Protein AF-A0A6P0NHA3-F1 (afdb_monomer)

Foldseek 3Di:
DDFFFAKEWEDQDPDPPPPPDDTDIDTDTLVRLLVVLCVVPDDPDPCVVVSVVVSVVLSVCSVDPDPQFWHWYWYHYDPDIDIDIDGRHNPDPVPPVVVCVVCVVVVPPDDPPPDDDDDDDDD

Solvent-accessible surface area (backbone atoms only — not comparable to full-atom values): 7914 Å² total; per-residue (Å²): 132,88,84,48,39,36,38,38,34,55,42,91,67,92,64,85,80,81,75,79,79,86,66,67,68,46,80,39,44,56,93,54,35,67,69,46,49,59,65,74,66,68,65,71,92,86,50,59,71,64,48,53,54,52,51,52,51,52,52,52,49,43,73,66,60,51,84,70,33,34,50,43,39,38,40,37,40,87,97,42,80,46,82,45,82,47,66,82,44,86,74,57,59,75,61,60,56,49,47,51,63,71,47,42,73,78,72,52,93,79,75,78,81,86,80,82,81,86,80,82,89,83,135

Nearest PDB structures (foldseek):
  8zlz-assembly1_B  TM=5.721E-01  e=4.219E-03  Nostoc sp. PCC 7120 = FACHB-418
  2v78-assembly1_A  TM=3.661E-01  e=6.086E-02  Saccharolobus solfataricus
  8iy5-assembly1_R  TM=2.718E-01  e=2.937E+00  Homo sapiens

pLDDT: mean 73.21, std 15.64, range [41.53, 94.0]

Radius of gyration: 22.7 Å; Cα contacts (8 Å, |Δi|>4): 122; chains: 1; bounding box: 80×36×42 Å

Secondary structure (DSSP, 8-state):
-PPPEEEEEEE--S-TTSS-----EEEEEHHHHHHHHHHHT---TT-HHHHHHHHHHHHHHHHHS-TTT-EEEEEEETTEEEEEEE-S-----HHHHHHHHHSGGGG-TT-------------

Mean predicted aligned error: 13.78 Å

Structure (mmCIF, N/CA/C/O backbone):
data_AF-A0A6P0NHA3-F1
#
_entry.id   AF-A0A6P0NHA3-F1
#
loop_
_atom_site.group_PDB
_atom_site.id
_atom_site.type_symbol
_atom_site.label_atom_id
_atom_site.label_alt_id
_atom_site.label_comp_id
_atom_site.label_asym_id
_atom_site.label_entity_id
_atom_site.label_seq_id
_atom_site.pdbx_PDB_ins_code
_atom_site.Cartn_x
_atom_site.Cartn_y
_atom_site.Cartn_z
_atom_site.occupancy
_atom_site.B_iso_or_equiv
_atom_site.auth_seq_id
_atom_site.auth_comp_id
_atom_site.auth_asym_id
_atom_site.auth_atom_id
_atom_site.pdbx_PDB_model_num
ATOM 1 N N . CYS A 1 1 ? -15.585 -2.924 7.006 1.00 47.69 1 CYS A N 1
ATOM 2 C CA . CYS A 1 1 ? -14.530 -3.522 6.158 1.00 47.69 1 CYS A CA 1
ATOM 3 C C . CYS A 1 1 ? -13.338 -2.582 6.076 1.00 47.69 1 CYS A C 1
ATOM 5 O O . CYS A 1 1 ? -13.424 -1.564 5.398 1.00 47.69 1 CYS A O 1
ATOM 7 N N . GLN A 1 2 ? -12.254 -2.894 6.781 1.00 59.12 2 GLN A N 1
ATOM 8 C CA . GLN A 1 2 ? -11.011 -2.129 6.703 1.00 59.12 2 GLN A CA 1
ATOM 9 C C . GLN A 1 2 ? -10.376 -2.382 5.329 1.00 59.12 2 GLN A C 1
ATOM 11 O O . GLN A 1 2 ? -10.173 -3.531 4.933 1.00 59.12 2 GLN A O 1
ATOM 16 N N . LYS A 1 3 ? -10.174 -1.324 4.541 1.00 78.38 3 LYS A N 1
ATOM 17 C CA . LYS A 1 3 ? -9.663 -1.446 3.170 1.00 78.38 3 LYS A CA 1
ATOM 18 C C . LYS A 1 3 ? -8.140 -1.584 3.222 1.00 78.38 3 LYS A C 1
ATOM 20 O O . LYS A 1 3 ? -7.470 -0.683 3.711 1.00 78.38 3 LYS A O 1
ATOM 25 N N . ARG A 1 4 ? -7.613 -2.700 2.710 1.00 90.00 4 ARG A N 1
ATOM 26 C CA . ARG A 1 4 ? -6.169 -2.955 2.558 1.00 90.00 4 ARG A CA 1
ATOM 27 C C . ARG A 1 4 ? -5.606 -2.200 1.357 1.00 90.00 4 ARG A C 1
ATOM 29 O O . ARG A 1 4 ? -6.299 -2.051 0.344 1.00 90.00 4 ARG A O 1
ATOM 36 N N . GLY A 1 5 ? -4.365 -1.744 1.450 1.00 92.75 5 GLY A N 1
ATOM 37 C CA . GLY A 1 5 ? -3.699 -1.020 0.373 1.00 92.75 5 GLY A CA 1
ATOM 38 C C . GLY A 1 5 ? -2.332 -0.488 0.775 1.00 92.75 5 GLY A C 1
ATOM 39 O O . GLY A 1 5 ? -1.814 -0.815 1.837 1.00 92.75 5 GLY A O 1
ATOM 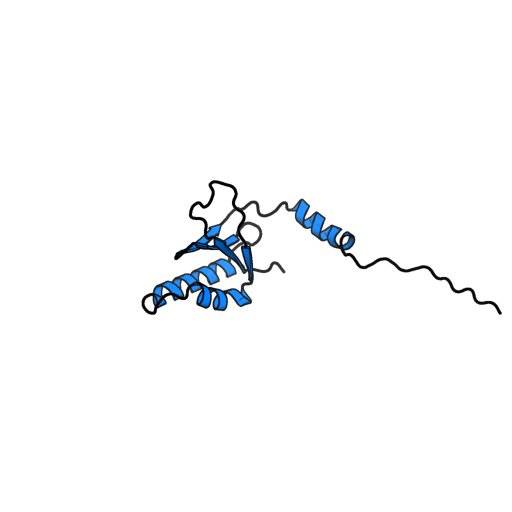40 N N . ALA A 1 6 ? -1.770 0.347 -0.087 1.00 92.31 6 ALA A N 1
ATOM 41 C CA . ALA A 1 6 ? -0.514 1.038 0.158 1.00 92.31 6 ALA A CA 1
ATOM 42 C C . ALA A 1 6 ? -0.728 2.551 0.107 1.00 92.31 6 ALA A C 1
ATOM 44 O O . ALA A 1 6 ? -1.579 3.046 -0.637 1.00 92.31 6 ALA A O 1
ATOM 45 N N . ILE A 1 7 ? 0.050 3.291 0.886 1.00 91.31 7 ILE A N 1
ATOM 46 C CA . ILE A 1 7 ? 0.154 4.741 0.761 1.00 91.31 7 ILE A CA 1
ATOM 47 C C . ILE A 1 7 ? 1.256 5.017 -0.252 1.00 91.31 7 ILE A C 1
ATOM 49 O O . ILE A 1 7 ? 2.385 4.584 -0.056 1.00 91.31 7 ILE A O 1
ATOM 53 N N . ALA A 1 8 ? 0.932 5.724 -1.326 1.00 89.56 8 ALA A N 1
ATOM 54 C CA . ALA A 1 8 ? 1.910 6.198 -2.290 1.00 89.56 8 ALA A CA 1
ATOM 55 C C . ALA A 1 8 ? 2.152 7.693 -2.093 1.00 89.56 8 ALA A C 1
ATOM 57 O O . ALA A 1 8 ? 1.212 8.466 -1.885 1.00 89.56 8 ALA A O 1
ATOM 58 N N . CYS A 1 9 ? 3.412 8.096 -2.139 1.00 86.56 9 CYS A N 1
ATOM 59 C CA . CYS A 1 9 ? 3.822 9.484 -2.072 1.00 86.56 9 CYS A CA 1
ATOM 60 C C . CYS A 1 9 ? 5.019 9.754 -2.979 1.00 86.56 9 CYS A C 1
ATOM 62 O O . CYS A 1 9 ? 5.822 8.873 -3.275 1.00 86.56 9 CYS A O 1
ATOM 64 N N . SER A 1 10 ? 5.130 11.009 -3.399 1.00 82.00 10 SER A N 1
ATOM 65 C CA . SER A 1 10 ? 6.241 11.500 -4.206 1.00 82.00 10 SER A CA 1
ATOM 66 C C . SER A 1 10 ? 6.807 12.760 -3.566 1.00 82.00 10 SER A C 1
ATOM 68 O O . SER A 1 10 ? 6.054 13.600 -3.058 1.00 82.00 10 SER A O 1
ATOM 70 N N . THR A 1 11 ? 8.132 12.879 -3.566 1.00 76.56 11 THR A N 1
ATOM 71 C CA . THR A 1 11 ? 8.840 14.068 -3.098 1.00 76.56 11 THR A CA 1
ATOM 72 C C . THR A 1 11 ? 9.969 14.450 -4.045 1.00 76.56 11 THR A C 1
ATOM 74 O O . THR A 1 11 ? 10.748 13.612 -4.493 1.00 76.56 11 THR A O 1
ATOM 77 N N . ASN A 1 12 ? 10.089 15.754 -4.284 1.00 71.38 12 ASN A N 1
ATOM 78 C CA . ASN A 1 12 ? 11.214 16.351 -5.002 1.00 71.38 12 ASN A CA 1
ATOM 79 C C . ASN A 1 12 ? 12.272 16.912 -4.037 1.00 71.38 12 ASN A C 1
ATOM 81 O O . ASN A 1 12 ? 13.205 17.580 -4.473 1.00 71.38 12 ASN A O 1
ATOM 85 N N . SER A 1 13 ? 12.108 16.706 -2.725 1.00 67.25 13 SER A N 1
ATOM 86 C CA . SER A 1 13 ? 13.084 17.130 -1.722 1.00 67.25 13 SER A CA 1
ATOM 87 C C . SER A 1 13 ? 14.166 16.069 -1.565 1.00 67.25 13 SER A C 1
ATOM 89 O O . SER A 1 13 ? 13.877 14.879 -1.435 1.00 67.25 13 SER A O 1
ATOM 91 N N . THR A 1 14 ? 15.426 16.499 -1.566 1.00 61.06 14 THR A N 1
ATOM 92 C CA . THR A 1 14 ? 16.588 15.643 -1.283 1.00 61.06 14 THR A CA 1
ATOM 93 C C . THR A 1 14 ? 16.775 15.390 0.214 1.00 61.06 14 THR A C 1
ATOM 95 O O . THR A 1 14 ? 17.566 14.527 0.592 1.00 61.06 14 THR A O 1
ATOM 98 N N . THR A 1 15 ? 16.052 16.113 1.077 1.00 59.34 15 THR A N 1
ATOM 99 C CA . THR A 1 15 ? 16.200 16.066 2.536 1.00 59.34 15 THR A CA 1
ATOM 100 C C . THR A 1 15 ? 14.939 15.540 3.211 1.00 59.34 15 THR A C 1
ATOM 102 O O . THR A 1 15 ? 14.196 16.281 3.853 1.00 59.34 15 THR A O 1
ATOM 105 N N . LEU A 1 16 ? 14.717 14.228 3.118 1.00 60.81 16 LEU A N 1
ATOM 106 C CA . LEU A 1 16 ? 13.706 13.549 3.929 1.00 60.81 16 LEU A CA 1
ATOM 107 C C . LEU A 1 16 ? 14.043 13.713 5.423 1.00 60.81 16 LEU A C 1
ATOM 109 O O . LEU A 1 16 ? 15.074 13.236 5.891 1.00 60.81 16 LEU A O 1
ATOM 113 N N . GLY A 1 17 ? 13.162 14.376 6.177 1.00 56.84 17 GLY A N 1
ATOM 114 C CA . GLY A 1 17 ? 13.177 14.353 7.646 1.00 56.84 17 GLY A CA 1
ATOM 115 C C . GLY A 1 17 ? 13.895 15.499 8.368 1.00 56.84 17 GLY A C 1
ATOM 116 O O . GLY A 1 17 ? 13.950 15.467 9.593 1.00 56.84 17 GLY A O 1
ATOM 117 N N . VAL A 1 18 ? 14.397 16.527 7.671 1.00 57.66 18 VAL A N 1
ATOM 118 C CA . VAL A 1 18 ? 15.105 17.652 8.331 1.00 57.66 18 VAL A CA 1
ATOM 119 C C . VAL A 1 18 ? 14.155 18.771 8.792 1.00 57.66 18 VAL A C 1
ATOM 121 O O . VAL A 1 18 ? 14.449 19.452 9.769 1.00 57.66 18 VAL A O 1
ATOM 124 N N . GLY A 1 19 ? 12.999 18.951 8.136 1.00 59.50 19 GLY A N 1
ATOM 125 C CA . GLY A 1 19 ? 12.130 20.123 8.351 1.00 59.50 19 GLY A CA 1
ATOM 126 C C . GLY A 1 19 ? 10.641 19.859 8.588 1.00 59.50 19 GLY A C 1
ATOM 127 O O . GLY A 1 19 ? 9.865 20.807 8.557 1.00 59.50 19 GLY A O 1
ATOM 128 N N . GLY A 1 20 ? 10.208 18.608 8.789 1.00 62.41 20 GLY A N 1
ATOM 129 C CA . GLY A 1 20 ? 8.771 18.302 8.902 1.00 62.41 20 GLY A CA 1
ATOM 130 C C . GLY A 1 20 ? 8.001 18.562 7.600 1.00 62.41 20 GLY A C 1
ATOM 131 O O . GLY A 1 20 ? 6.878 19.062 7.616 1.00 62.41 20 GLY A O 1
ATOM 132 N N . GLU A 1 21 ? 8.628 18.269 6.461 1.00 66.50 21 GLU A N 1
ATOM 133 C CA . GLU A 1 21 ? 8.031 18.483 5.146 1.00 66.50 21 GLU A CA 1
ATOM 134 C C . GLU A 1 21 ? 6.738 17.675 4.980 1.00 66.50 21 GLU A C 1
ATOM 136 O O . GLU A 1 21 ? 6.662 16.494 5.322 1.00 66.50 21 GLU A O 1
ATOM 141 N N . SER A 1 22 ? 5.718 18.320 4.415 1.00 68.31 22 SER A N 1
ATOM 142 C CA . SER A 1 22 ? 4.469 17.669 4.028 1.00 68.31 22 SER A CA 1
ATOM 143 C C . SER A 1 22 ? 4.515 17.315 2.548 1.00 68.31 22 SER A C 1
ATOM 145 O O . SER A 1 22 ? 4.773 18.173 1.705 1.00 68.31 22 SER A O 1
ATOM 147 N N . PHE A 1 23 ? 4.217 16.063 2.221 1.00 75.56 23 PHE A N 1
ATOM 148 C CA . PHE A 1 23 ? 4.116 15.589 0.844 1.00 75.56 23 PHE A CA 1
ATOM 149 C C . PHE A 1 23 ? 2.707 15.083 0.551 1.00 75.56 23 PHE A C 1
ATOM 151 O O . PHE A 1 23 ? 1.974 14.643 1.439 1.00 75.56 23 PHE A O 1
ATOM 158 N N . LYS A 1 24 ? 2.316 15.139 -0.725 1.00 80.00 24 LYS A N 1
ATOM 159 C CA . LYS A 1 24 ? 1.041 14.568 -1.157 1.00 80.00 24 LYS A CA 1
ATOM 160 C C . LYS A 1 24 ? 1.129 13.050 -1.061 1.00 80.00 24 LYS A C 1
ATOM 162 O O . LYS A 1 24 ? 1.913 12.423 -1.770 1.00 80.00 24 LYS A O 1
ATOM 167 N N . ALA A 1 25 ? 0.290 12.483 -0.207 1.00 85.88 25 ALA A N 1
ATOM 168 C CA . ALA A 1 25 ? 0.097 11.051 -0.080 1.00 85.88 25 ALA A CA 1
ATOM 169 C C . ALA A 1 25 ? -1.280 10.663 -0.630 1.00 85.88 25 ALA A C 1
ATOM 171 O O . ALA A 1 25 ? -2.254 11.402 -0.482 1.00 85.88 25 ALA A O 1
ATOM 172 N N . HIS A 1 26 ? -1.368 9.506 -1.272 1.00 89.25 26 HIS A N 1
ATOM 173 C CA . HIS A 1 26 ? -2.617 8.949 -1.774 1.00 89.25 26 HIS A CA 1
ATOM 174 C C . HIS A 1 26 ? -2.684 7.459 -1.466 1.00 89.25 26 HIS A C 1
ATOM 176 O O . HIS A 1 26 ? -1.723 6.715 -1.642 1.00 89.25 26 HIS A O 1
ATOM 182 N N . PHE A 1 27 ? -3.847 7.018 -0.993 1.00 91.44 27 PHE A N 1
ATOM 183 C CA . PHE A 1 27 ? -4.084 5.617 -0.685 1.00 91.44 27 PHE A CA 1
ATOM 184 C C . PHE A 1 27 ? -4.486 4.847 -1.947 1.00 91.44 27 PHE A C 1
ATOM 186 O O . PHE A 1 27 ? -5.492 5.155 -2.592 1.00 91.44 27 PHE A O 1
ATOM 193 N N . VAL A 1 28 ? -3.721 3.810 -2.271 1.00 91.44 28 VAL A N 1
ATOM 194 C CA . VAL A 1 28 ? -3.991 2.877 -3.363 1.00 91.44 28 VAL A CA 1
ATOM 195 C C . VAL A 1 28 ? -4.525 1.583 -2.764 1.00 91.44 28 VAL A C 1
ATOM 197 O O . VAL A 1 28 ? -3.787 0.776 -2.200 1.00 91.44 28 VAL A O 1
ATOM 200 N N . GLY A 1 29 ? -5.835 1.377 -2.889 1.00 92.94 29 GLY A N 1
ATOM 201 C CA . GLY A 1 29 ? -6.477 0.151 -2.424 1.00 92.94 29 GLY A CA 1
ATOM 202 C C . GLY A 1 29 ? -5.966 -1.087 -3.164 1.00 92.94 29 GLY A C 1
ATOM 203 O O . GLY A 1 29 ? -5.626 -1.027 -4.348 1.00 92.94 29 GLY A O 1
ATOM 204 N N . ARG A 1 30 ? -5.977 -2.234 -2.481 1.00 93.19 30 ARG A N 1
ATOM 205 C CA . ARG A 1 30 ? -5.439 -3.511 -2.973 1.00 93.19 30 ARG A CA 1
ATOM 206 C C . ARG A 1 30 ? -5.942 -3.925 -4.363 1.00 93.19 30 ARG A C 1
ATOM 208 O O . ARG A 1 30 ? -5.172 -4.495 -5.136 1.00 93.19 30 ARG A O 1
ATOM 215 N N . SER A 1 31 ? -7.192 -3.609 -4.713 1.00 92.19 31 SER A N 1
ATOM 216 C CA . SER A 1 31 ? -7.778 -3.910 -6.032 1.00 92.19 31 SER A CA 1
ATOM 217 C C . SER A 1 31 ? -7.130 -3.146 -7.191 1.00 92.19 31 SER A C 1
ATOM 219 O O . SER A 1 31 ? -7.161 -3.612 -8.324 1.00 92.19 31 SER A O 1
ATOM 221 N N . ARG A 1 32 ? -6.529 -1.982 -6.919 1.00 91.62 32 ARG A N 1
ATOM 222 C CA . ARG A 1 32 ? -5.870 -1.121 -7.913 1.00 91.62 32 ARG A CA 1
ATOM 223 C C . ARG A 1 32 ? -4.345 -1.145 -7.802 1.00 91.62 32 ARG A C 1
ATOM 225 O O . ARG A 1 32 ? -3.677 -0.476 -8.582 1.00 91.62 32 ARG A O 1
ATOM 232 N N . LEU A 1 33 ? -3.795 -1.896 -6.850 1.00 91.12 33 LEU A N 1
ATOM 233 C CA . LEU A 1 33 ? -2.376 -1.821 -6.521 1.00 91.12 33 LEU A CA 1
ATOM 234 C C . LEU A 1 33 ? -1.477 -2.463 -7.583 1.00 91.12 33 LEU A C 1
ATOM 236 O O . LEU A 1 33 ? -0.480 -1.867 -7.958 1.00 91.12 33 LEU A O 1
ATOM 240 N N . ALA A 1 34 ? -1.842 -3.627 -8.120 1.00 89.19 34 ALA A N 1
ATOM 241 C CA . ALA A 1 34 ? -1.059 -4.277 -9.175 1.00 89.19 34 ALA A CA 1
ATOM 242 C C . ALA A 1 34 ? -0.889 -3.401 -10.441 1.00 89.19 34 ALA A C 1
ATOM 244 O O . ALA A 1 34 ? 0.251 -3.180 -10.849 1.00 89.19 34 ALA A O 1
ATOM 245 N N . PRO A 1 35 ? -1.960 -2.836 -11.045 1.00 87.94 35 PRO A N 1
ATOM 246 C CA . PRO A 1 35 ? -1.787 -1.951 -12.197 1.00 87.94 35 PRO A CA 1
ATOM 247 C C . PRO A 1 35 ? -1.064 -0.647 -11.838 1.00 87.94 35 PRO A C 1
ATOM 249 O O . PRO A 1 35 ? -0.346 -0.113 -12.676 1.00 87.94 35 PRO A O 1
ATOM 252 N N . PHE A 1 36 ? -1.206 -0.155 -10.602 1.00 88.81 36 PHE A N 1
ATOM 253 C CA . PHE A 1 36 ? -0.428 0.985 -10.120 1.00 88.81 36 PHE A CA 1
ATOM 254 C C . PHE A 1 36 ? 1.072 0.667 -10.079 1.00 88.81 36 PHE A C 1
ATOM 256 O O . PHE A 1 36 ? 1.850 1.418 -10.649 1.00 88.81 36 PHE A O 1
ATOM 263 N N . LEU A 1 37 ? 1.477 -0.456 -9.476 1.00 87.31 37 LEU A N 1
ATOM 264 C CA . LEU A 1 37 ? 2.884 -0.865 -9.373 1.00 87.31 37 LEU A CA 1
ATOM 265 C C . LEU A 1 37 ? 3.531 -1.067 -10.746 1.00 87.31 37 LEU A C 1
ATOM 267 O O . LEU A 1 37 ? 4.664 -0.644 -10.944 1.00 87.31 37 LEU A O 1
ATOM 271 N N . ASN A 1 38 ? 2.801 -1.640 -11.706 1.00 83.00 38 ASN A N 1
ATOM 272 C CA . ASN A 1 38 ? 3.294 -1.803 -13.075 1.00 83.00 38 ASN A CA 1
ATOM 273 C C . ASN A 1 38 ? 3.598 -0.460 -13.756 1.00 83.00 38 ASN A C 1
ATOM 275 O O . ASN A 1 38 ? 4.567 -0.361 -14.500 1.00 83.00 38 ASN A O 1
ATOM 279 N N . ALA A 1 39 ? 2.772 0.563 -13.519 1.00 82.31 39 ALA A N 1
ATOM 280 C CA . ALA A 1 39 ? 3.010 1.904 -14.050 1.00 82.31 39 ALA A CA 1
ATOM 281 C C . ALA A 1 39 ? 4.101 2.646 -13.264 1.00 82.31 39 ALA A C 1
ATOM 283 O O . ALA A 1 39 ? 4.903 3.368 -13.845 1.00 82.31 39 ALA A O 1
ATOM 284 N N . TRP A 1 40 ? 4.122 2.463 -11.944 1.00 75.94 40 TRP A N 1
ATOM 285 C CA . TRP A 1 40 ? 5.010 3.167 -11.026 1.00 75.94 40 TRP A CA 1
ATOM 286 C C . TRP A 1 40 ? 6.459 2.677 -11.106 1.00 75.94 40 TRP A C 1
ATOM 288 O O . TRP A 1 40 ? 7.386 3.467 -10.989 1.00 75.94 40 TRP A O 1
ATOM 298 N N . LEU A 1 41 ? 6.665 1.385 -11.360 1.00 71.50 41 LEU A N 1
ATOM 299 C CA . LEU A 1 41 ? 7.986 0.784 -11.526 1.00 71.50 41 LEU A CA 1
ATOM 300 C C . LEU A 1 41 ? 8.382 0.649 -13.010 1.00 71.50 41 LEU A C 1
ATOM 302 O O . LEU A 1 41 ? 9.168 -0.220 -13.360 1.00 71.50 41 LEU A O 1
ATOM 306 N N . ALA A 1 42 ? 7.826 1.440 -13.929 1.00 66.25 42 ALA A N 1
ATOM 307 C CA . ALA A 1 42 ? 8.168 1.318 -15.346 1.00 66.25 42 ALA A CA 1
ATOM 308 C C . ALA A 1 42 ? 9.608 1.819 -15.622 1.00 66.25 42 ALA A C 1
ATOM 310 O O . ALA A 1 42 ? 9.827 2.992 -15.913 1.00 66.25 42 ALA A O 1
ATOM 311 N N . ALA A 1 43 ? 10.595 0.923 -15.523 1.00 55.38 43 ALA A N 1
ATOM 312 C CA . ALA A 1 43 ? 12.004 1.134 -15.872 1.00 55.38 43 ALA A CA 1
ATOM 313 C C . ALA A 1 43 ? 12.365 0.389 -17.182 1.00 55.38 43 ALA A C 1
ATOM 315 O O . ALA A 1 43 ? 11.688 -0.585 -17.522 1.00 55.38 43 ALA A O 1
ATOM 316 N N . PRO A 1 44 ? 13.404 0.818 -17.935 1.00 50.81 44 PRO A N 1
ATOM 317 C CA . PRO A 1 44 ? 13.738 0.255 -19.249 1.00 50.81 44 PRO A CA 1
ATOM 318 C C . PRO A 1 44 ? 14.014 -1.259 -19.203 1.00 50.81 44 PRO A C 1
ATOM 320 O O . PRO A 1 44 ? 14.413 -1.797 -18.170 1.00 50.81 44 PRO A O 1
ATOM 323 N N . ASP A 1 45 ? 13.815 -1.921 -20.350 1.00 51.62 45 ASP A N 1
ATOM 324 C CA . ASP A 1 45 ? 13.605 -3.368 -20.581 1.00 51.62 45 ASP A CA 1
ATOM 325 C C . ASP A 1 45 ? 14.576 -4.375 -19.914 1.00 51.62 45 ASP A C 1
ATOM 327 O O . ASP A 1 45 ? 14.354 -5.584 -19.961 1.00 51.62 45 ASP A O 1
ATOM 331 N N . THR A 1 46 ? 15.649 -3.933 -19.260 1.00 45.72 46 THR A N 1
ATOM 332 C CA . THR A 1 46 ? 16.660 -4.794 -18.626 1.00 45.72 46 THR A CA 1
ATOM 333 C C . THR A 1 46 ? 16.364 -5.162 -17.166 1.00 45.72 46 THR A C 1
ATOM 335 O O . THR A 1 46 ? 17.039 -6.033 -16.619 1.00 45.72 46 THR A O 1
ATOM 338 N N . ALA A 1 47 ? 15.349 -4.571 -16.522 1.00 55.31 47 ALA A N 1
ATOM 339 C CA . ALA A 1 47 ? 15.079 -4.766 -15.088 1.00 55.31 47 ALA A CA 1
ATOM 340 C C . ALA A 1 47 ? 13.876 -5.684 -14.754 1.00 55.31 47 ALA A C 1
ATOM 342 O O . ALA A 1 47 ? 13.549 -5.874 -13.579 1.00 55.31 47 ALA A O 1
ATOM 343 N N . ILE A 1 48 ? 13.236 -6.290 -15.759 1.00 55.38 48 ILE A N 1
ATOM 344 C CA . ILE A 1 48 ? 11.925 -6.970 -15.674 1.00 55.38 48 ILE A CA 1
ATOM 345 C C . ILE A 1 48 ? 11.838 -8.030 -14.552 1.00 55.38 48 ILE A C 1
ATOM 347 O O . ILE A 1 48 ? 10.853 -8.081 -13.815 1.00 55.38 48 ILE A O 1
ATOM 351 N N . LEU A 1 49 ? 12.876 -8.851 -14.349 1.00 56.38 49 LEU A N 1
ATOM 352 C CA . LEU A 1 49 ? 12.874 -9.911 -13.324 1.00 56.38 49 LEU A CA 1
ATOM 353 C C . LEU A 1 49 ? 12.859 -9.365 -11.886 1.00 56.38 49 LEU A C 1
ATOM 355 O O . LEU A 1 49 ? 12.099 -9.852 -11.048 1.00 56.38 49 LEU A O 1
ATOM 359 N N . HIS A 1 50 ? 13.646 -8.322 -11.607 1.00 61.00 50 HIS A N 1
ATOM 360 C CA . HIS A 1 50 ? 13.639 -7.659 -10.298 1.00 61.00 50 HIS A CA 1
ATOM 361 C C . HIS A 1 50 ? 12.292 -6.973 -10.023 1.00 61.00 50 HIS A C 1
ATOM 363 O O . HIS A 1 50 ? 11.819 -6.971 -8.888 1.00 61.00 50 HIS A O 1
ATOM 369 N N . HIS A 1 51 ? 11.634 -6.462 -11.066 1.00 63.31 51 HIS A N 1
ATOM 370 C CA . HIS A 1 51 ? 10.342 -5.785 -10.968 1.00 63.31 51 HIS A CA 1
ATOM 371 C C . HIS A 1 51 ? 9.195 -6.734 -10.619 1.00 63.31 51 HIS A C 1
ATOM 373 O O . HIS A 1 51 ? 8.374 -6.419 -9.754 1.00 63.31 51 HIS A O 1
ATOM 379 N N . HIS A 1 52 ? 9.152 -7.918 -11.236 1.00 65.38 52 HIS A N 1
ATOM 380 C CA . HIS A 1 52 ? 8.144 -8.928 -10.910 1.00 65.38 52 HIS A CA 1
ATOM 381 C C . HIS A 1 52 ? 8.285 -9.447 -9.478 1.00 65.38 52 HIS A C 1
ATOM 383 O O . HIS A 1 52 ? 7.275 -9.591 -8.787 1.00 65.38 52 HIS A O 1
ATOM 389 N N . PHE A 1 53 ? 9.518 -9.671 -9.011 1.00 71.62 53 PHE A N 1
ATOM 390 C CA . PHE A 1 53 ? 9.769 -10.098 -7.634 1.00 71.62 53 PHE A CA 1
ATOM 391 C C . PHE A 1 53 ? 9.329 -9.030 -6.623 1.00 71.62 53 PHE A C 1
ATOM 393 O O . PHE A 1 53 ? 8.594 -9.334 -5.684 1.00 71.62 53 PHE A O 1
ATOM 400 N N . MET A 1 54 ? 9.696 -7.765 -6.857 1.00 79.06 54 MET A N 1
ATOM 401 C CA . MET A 1 54 ? 9.285 -6.648 -6.001 1.00 79.06 54 MET A CA 1
ATOM 402 C C . MET A 1 54 ? 7.767 -6.449 -6.003 1.00 79.06 54 MET A C 1
ATOM 404 O O . MET A 1 54 ? 7.170 -6.280 -4.945 1.00 79.06 54 MET A O 1
ATOM 408 N N . THR A 1 55 ? 7.120 -6.529 -7.167 1.00 85.19 55 THR A N 1
ATOM 409 C CA . THR A 1 55 ? 5.659 -6.408 -7.274 1.00 85.19 55 THR A CA 1
ATOM 410 C C . THR A 1 55 ? 4.954 -7.527 -6.513 1.00 85.19 55 THR A C 1
ATOM 412 O O . THR A 1 55 ? 4.039 -7.254 -5.738 1.00 85.19 55 THR A O 1
ATOM 415 N N . GLY A 1 56 ? 5.396 -8.777 -6.689 1.00 86.69 56 GLY A N 1
ATOM 416 C CA . GLY A 1 56 ? 4.850 -9.925 -5.966 1.00 86.69 56 GLY A CA 1
ATOM 417 C C . GLY A 1 56 ? 4.983 -9.764 -4.454 1.00 86.69 56 GLY A C 1
ATOM 418 O O . GLY A 1 56 ? 3.996 -9.912 -3.736 1.00 86.69 56 GLY A O 1
ATOM 419 N N . HIS A 1 57 ? 6.167 -9.363 -3.988 1.00 89.06 57 HIS A N 1
ATOM 420 C CA . HIS A 1 57 ? 6.422 -9.142 -2.569 1.00 89.06 57 HIS A CA 1
ATOM 421 C C . HIS A 1 57 ? 5.557 -8.016 -1.979 1.00 89.06 57 HIS A C 1
ATOM 423 O O . HIS A 1 57 ? 4.956 -8.189 -0.922 1.00 89.06 57 HIS A O 1
ATOM 429 N N . ILE A 1 58 ? 5.421 -6.878 -2.669 1.00 90.75 58 ILE A N 1
ATOM 430 C CA . ILE A 1 58 ? 4.576 -5.767 -2.199 1.00 90.75 58 ILE A CA 1
ATOM 431 C C . ILE A 1 58 ? 3.108 -6.205 -2.100 1.00 90.75 58 ILE A C 1
ATOM 433 O O . ILE A 1 58 ? 2.435 -5.879 -1.122 1.00 90.75 58 ILE A O 1
ATOM 437 N N . LEU A 1 59 ? 2.601 -6.946 -3.091 1.00 92.81 59 LEU A N 1
ATOM 438 C CA . LEU A 1 59 ? 1.224 -7.449 -3.074 1.00 92.81 59 LEU A CA 1
ATOM 439 C C . LEU A 1 59 ? 0.990 -8.417 -1.910 1.00 92.81 59 LEU A C 1
ATOM 441 O O . LEU A 1 59 ? -0.008 -8.275 -1.208 1.00 92.81 59 LEU A O 1
ATOM 445 N N . GLU A 1 60 ? 1.926 -9.337 -1.676 1.00 93.81 60 GLU A N 1
ATOM 446 C CA . GLU A 1 60 ? 1.884 -10.266 -0.546 1.00 93.81 60 GLU A CA 1
ATOM 447 C C . GLU A 1 60 ? 1.866 -9.523 0.797 1.00 93.81 60 GLU A C 1
ATOM 449 O O . GLU A 1 60 ? 1.030 -9.814 1.653 1.00 93.81 60 GLU A O 1
ATOM 454 N N . VAL A 1 61 ? 2.732 -8.523 0.985 1.00 93.94 61 VAL A N 1
ATOM 455 C CA . VAL A 1 61 ? 2.746 -7.723 2.219 1.00 93.94 61 VAL A CA 1
ATOM 456 C C . VAL A 1 61 ? 1.411 -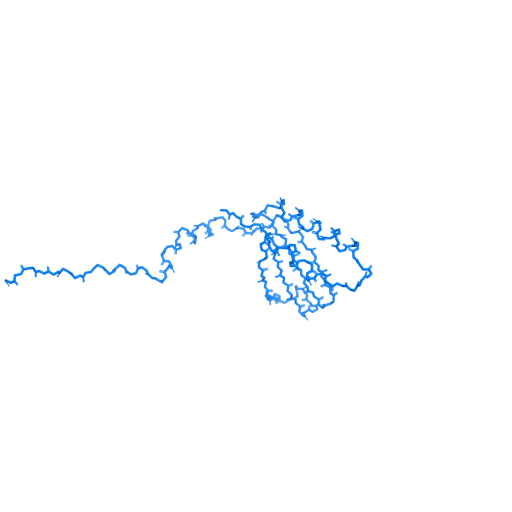6.996 2.409 1.00 93.94 61 VAL A C 1
ATOM 458 O O . VAL A 1 61 ? 0.850 -7.020 3.504 1.00 93.94 61 VAL A O 1
ATOM 461 N N . VAL A 1 62 ? 0.849 -6.402 1.351 1.00 93.69 62 VAL A N 1
ATOM 462 C CA . VAL A 1 62 ? -0.444 -5.697 1.421 1.00 93.69 62 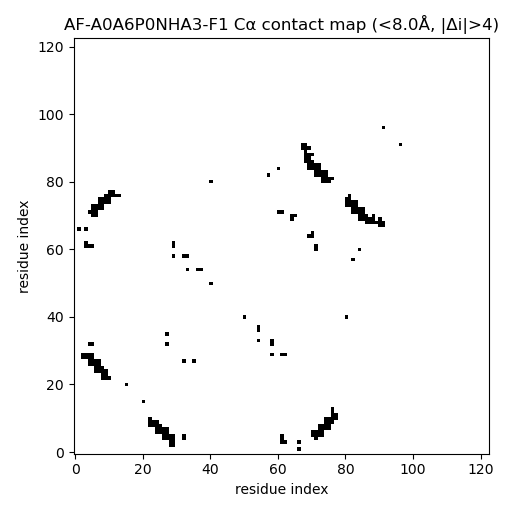VAL A CA 1
ATOM 463 C C . VAL A 1 62 ? -1.610 -6.652 1.727 1.00 93.69 62 VAL A C 1
ATOM 465 O O . VAL A 1 62 ? -2.570 -6.273 2.409 1.00 93.69 62 VAL A O 1
ATOM 468 N N . ASP A 1 63 ? -1.534 -7.902 1.278 1.00 93.62 63 ASP A N 1
ATOM 469 C CA . ASP A 1 63 ? -2.542 -8.914 1.602 1.00 93.62 63 ASP A CA 1
ATOM 470 C C . ASP A 1 63 ? -2.504 -9.332 3.077 1.00 93.62 63 ASP A C 1
ATOM 472 O O . ASP A 1 63 ? -3.556 -9.631 3.644 1.00 93.62 63 ASP A O 1
ATOM 476 N N . ASN A 1 64 ? -1.335 -9.263 3.724 1.00 94.00 64 ASN A N 1
ATOM 477 C CA . ASN A 1 64 ? -1.119 -9.867 5.040 1.00 94.00 64 ASN A CA 1
ATOM 478 C C . ASN A 1 64 ? -0.894 -8.884 6.201 1.00 94.00 64 ASN A C 1
ATOM 480 O O . ASN A 1 64 ? -1.063 -9.294 7.347 1.00 94.00 64 ASN A O 1
ATOM 484 N N . TYR A 1 65 ? -0.562 -7.610 5.954 1.00 92.88 65 TYR A N 1
ATOM 485 C CA . TYR A 1 65 ? -0.270 -6.657 7.040 1.00 92.88 65 TYR A CA 1
ATOM 486 C C . TYR A 1 65 ? -1.459 -6.433 7.988 1.00 92.88 65 TYR A C 1
ATOM 488 O O . TYR A 1 65 ? -2.618 -6.630 7.616 1.00 92.88 65 TYR A O 1
ATOM 496 N N . ASP A 1 66 ? -1.205 -5.987 9.210 1.00 88.94 66 ASP A N 1
ATOM 497 C CA . ASP A 1 66 ? -2.258 -5.546 10.123 1.00 88.94 66 ASP A CA 1
ATOM 498 C C . ASP A 1 66 ? -2.563 -4.054 9.896 1.00 88.94 66 ASP A C 1
ATOM 500 O O . ASP A 1 66 ? -1.769 -3.200 10.285 1.00 88.94 66 ASP A O 1
ATOM 504 N N . PRO A 1 67 ? -3.717 -3.684 9.310 1.00 84.56 67 PRO A N 1
ATOM 505 C CA . PRO A 1 67 ? -4.044 -2.285 9.038 1.00 84.56 67 PRO A CA 1
ATOM 506 C C . PRO A 1 67 ? -4.306 -1.431 10.286 1.00 84.56 67 PRO A C 1
ATOM 508 O O . PRO A 1 67 ? -4.570 -0.237 10.143 1.00 84.56 67 PRO A O 1
ATOM 511 N N . THR A 1 68 ? -4.285 -2.010 11.489 1.00 82.25 68 THR A N 1
ATOM 512 C CA . THR A 1 68 ? -4.425 -1.272 12.754 1.00 82.25 68 THR A CA 1
ATOM 513 C C . THR A 1 68 ? -3.083 -0.828 13.339 1.00 82.25 68 THR A C 1
ATOM 515 O O . THR A 1 68 ? -3.031 0.170 14.060 1.00 82.25 68 THR A O 1
ATOM 518 N N . THR A 1 69 ? -1.995 -1.527 13.005 1.00 86.12 69 THR A N 1
ATOM 519 C CA . THR A 1 69 ? -0.657 -1.296 13.578 1.00 86.12 69 THR A CA 1
ATOM 520 C C . THR A 1 69 ? 0.447 -1.175 12.529 1.00 86.12 69 THR A C 1
ATOM 522 O O . THR A 1 69 ? 1.576 -0.803 12.854 1.00 86.12 69 THR A O 1
ATOM 525 N N . GLU A 1 70 ? 0.147 -1.447 11.262 1.00 90.94 70 GLU A N 1
ATOM 526 C CA . GLU A 1 70 ? 1.125 -1.504 10.186 1.00 90.94 70 GLU A CA 1
ATOM 527 C C . GLU A 1 70 ? 0.664 -0.7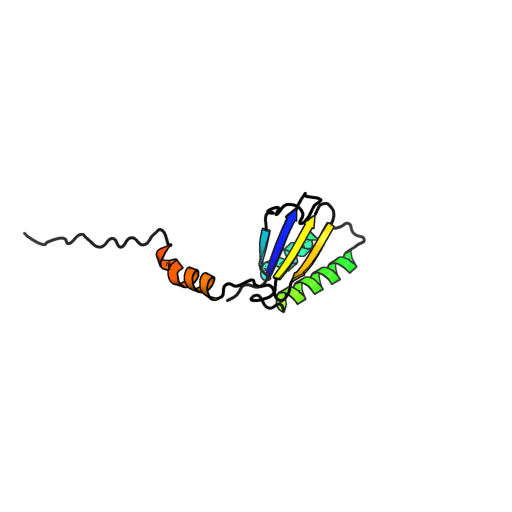32 8.941 1.00 90.94 70 GLU A C 1
ATOM 529 O O . GLU A 1 70 ? -0.527 -0.613 8.641 1.00 90.94 70 GLU A O 1
ATOM 534 N N . VAL A 1 71 ? 1.635 -0.207 8.192 1.00 90.25 71 VAL A N 1
ATOM 535 C CA . VAL A 1 71 ? 1.420 0.533 6.940 1.00 90.25 71 VAL A CA 1
ATOM 536 C C . VAL A 1 71 ? 2.455 0.119 5.907 1.00 90.25 71 VAL A C 1
ATOM 538 O O . VAL A 1 71 ? 3.643 -0.021 6.203 1.00 90.25 71 VAL A O 1
ATOM 541 N N . VAL A 1 72 ? 1.994 0.000 4.665 1.00 92.94 72 VA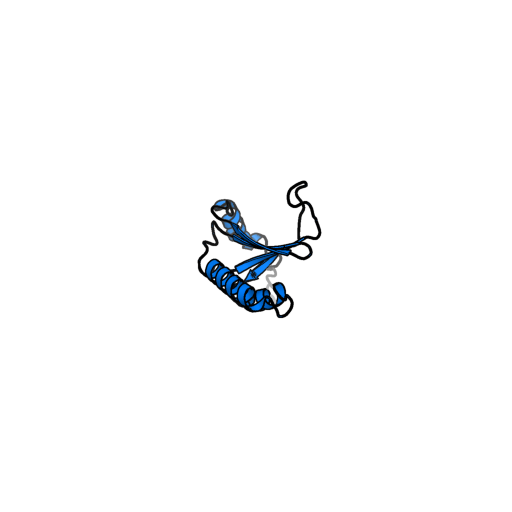L A N 1
ATOM 542 C CA . VAL A 1 72 ? 2.847 -0.098 3.482 1.00 92.94 72 VAL A CA 1
ATOM 543 C C . VAL A 1 72 ? 2.970 1.279 2.837 1.00 92.94 72 VAL A C 1
ATOM 545 O O . VAL A 1 72 ? 1.955 1.878 2.473 1.00 92.94 72 VAL A O 1
ATOM 548 N N . LEU A 1 73 ? 4.201 1.766 2.683 1.00 90.81 73 LEU A N 1
ATOM 549 C CA . LEU A 1 73 ? 4.518 3.058 2.079 1.00 90.81 73 LEU A CA 1
ATOM 550 C C . LEU A 1 73 ? 5.376 2.866 0.823 1.00 90.81 73 LEU A C 1
ATOM 552 O O . LEU A 1 73 ? 6.401 2.187 0.842 1.00 90.81 73 LEU A O 1
ATOM 556 N N . LEU A 1 74 ? 4.945 3.501 -0.258 1.00 90.31 74 LEU A N 1
ATOM 557 C CA . LEU A 1 74 ? 5.613 3.572 -1.548 1.00 90.31 74 LEU A CA 1
ATOM 558 C C . LEU A 1 74 ? 6.061 5.019 -1.748 1.00 90.31 74 LEU A C 1
ATOM 560 O O . LEU A 1 74 ? 5.218 5.906 -1.861 1.00 90.31 74 LEU A O 1
ATOM 564 N N . LEU A 1 75 ? 7.369 5.261 -1.740 1.00 85.56 75 LEU A N 1
ATOM 565 C CA . LEU A 1 75 ? 7.941 6.601 -1.836 1.00 85.56 75 LEU A CA 1
ATOM 566 C C . LEU A 1 75 ? 8.749 6.742 -3.118 1.00 85.56 75 LEU A C 1
ATOM 568 O O . LEU A 1 75 ? 9.729 6.032 -3.320 1.00 85.56 75 LEU A O 1
ATOM 572 N N . GLU A 1 76 ? 8.365 7.693 -3.951 1.00 82.75 76 GLU A N 1
ATOM 573 C CA . GLU A 1 76 ? 9.124 8.099 -5.126 1.00 82.75 76 GLU A CA 1
ATOM 574 C C . GLU A 1 76 ? 9.914 9.371 -4.813 1.00 82.75 76 GLU A C 1
ATOM 576 O O . GLU A 1 76 ? 9.363 10.357 -4.318 1.00 82.75 76 GLU A O 1
ATOM 581 N N . SER A 1 77 ? 11.216 9.350 -5.082 1.00 76.31 77 SER A N 1
ATOM 582 C CA . SER A 1 77 ? 12.092 10.508 -4.954 1.00 76.31 77 SER A CA 1
ATOM 583 C C . SER A 1 77 ? 13.088 10.520 -6.102 1.00 76.31 77 SER A C 1
ATOM 585 O O . SER A 1 77 ? 13.919 9.620 -6.217 1.00 76.31 77 SER A O 1
ATOM 587 N N . PHE A 1 78 ? 13.001 11.549 -6.946 1.00 73.56 78 PHE A N 1
ATOM 588 C CA . PHE A 1 78 ? 13.798 11.673 -8.169 1.0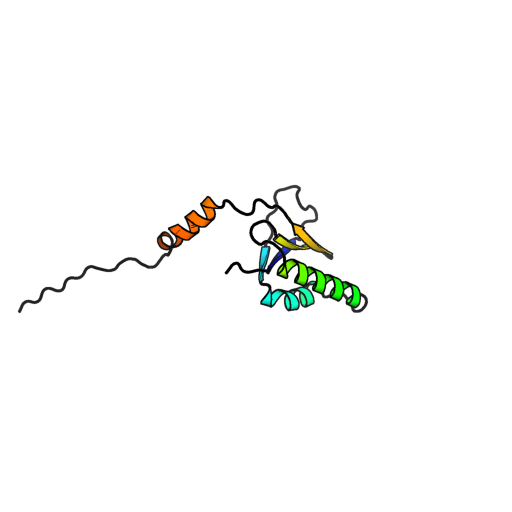0 73.56 78 PHE A CA 1
ATOM 589 C C . PHE A 1 78 ? 13.720 10.411 -9.044 1.00 73.56 78 PHE A C 1
ATOM 591 O O . PHE A 1 78 ? 12.655 10.087 -9.551 1.00 73.56 78 PHE A O 1
ATOM 598 N N . ASP A 1 79 ? 14.835 9.706 -9.227 1.00 71.50 79 ASP A N 1
ATOM 599 C CA . ASP A 1 79 ? 14.968 8.486 -10.024 1.00 71.50 79 ASP A CA 1
ATOM 600 C C . ASP A 1 79 ? 14.809 7.200 -9.193 1.00 71.50 79 ASP A C 1
ATOM 602 O O . ASP A 1 79 ? 15.106 6.103 -9.669 1.00 71.50 79 ASP A O 1
ATOM 606 N N . ARG A 1 80 ? 14.368 7.315 -7.933 1.00 72.19 80 ARG A N 1
ATOM 607 C CA . ARG A 1 80 ? 14.295 6.198 -6.986 1.00 72.19 80 ARG A CA 1
ATOM 608 C C . ARG A 1 80 ? 12.877 5.969 -6.499 1.00 72.19 80 ARG A C 1
ATOM 610 O O . ARG A 1 80 ? 12.243 6.858 -5.937 1.00 72.19 80 ARG A O 1
ATOM 617 N N . ALA A 1 81 ? 12.438 4.723 -6.609 1.00 78.81 81 ALA A N 1
ATOM 618 C CA . ALA A 1 81 ? 11.279 4.206 -5.903 1.00 78.81 81 ALA A CA 1
ATOM 619 C C . ALA A 1 81 ? 11.746 3.409 -4.677 1.00 78.81 81 ALA A C 1
ATOM 621 O O . ALA A 1 81 ? 12.643 2.569 -4.763 1.00 78.81 81 ALA A O 1
ATOM 622 N N . MET A 1 82 ? 11.141 3.675 -3.525 1.00 81.69 82 MET A N 1
ATOM 623 C CA . MET A 1 82 ? 11.413 3.009 -2.257 1.00 81.69 82 MET A CA 1
ATOM 624 C C . MET A 1 82 ? 10.141 2.370 -1.713 1.00 81.69 82 MET A C 1
ATOM 626 O O . MET A 1 82 ? 9.051 2.938 -1.787 1.00 81.69 82 MET A O 1
ATOM 630 N N . PHE A 1 83 ? 10.303 1.194 -1.120 1.00 86.44 83 PHE A N 1
ATOM 631 C CA . PHE A 1 83 ? 9.252 0.468 -0.423 1.00 86.44 83 PHE A CA 1
ATOM 632 C C . PHE A 1 83 ? 9.594 0.402 1.063 1.00 86.44 83 PHE A C 1
ATOM 634 O O . PHE A 1 83 ? 10.682 -0.041 1.432 1.00 86.44 83 PHE A O 1
ATOM 641 N N . PHE A 1 84 ? 8.653 0.811 1.908 1.00 87.69 84 PHE A N 1
ATOM 642 C CA . PHE A 1 84 ? 8.760 0.691 3.355 1.00 87.69 84 PHE A CA 1
ATOM 643 C C . PHE A 1 84 ? 7.581 -0.107 3.898 1.00 87.69 84 PHE A C 1
ATOM 645 O O . PHE A 1 84 ? 6.419 0.188 3.611 1.00 87.69 84 PHE A O 1
ATOM 652 N N . TYR A 1 85 ? 7.894 -1.083 4.744 1.00 91.00 85 TYR A N 1
ATOM 653 C CA . TYR A 1 85 ? 6.918 -1.797 5.552 1.00 91.00 85 TYR A CA 1
ATOM 654 C C . TYR A 1 85 ? 7.109 -1.391 7.010 1.00 91.00 85 TYR A C 1
ATOM 656 O O . TYR A 1 85 ? 8.060 -1.804 7.673 1.00 91.00 85 TYR A O 1
ATOM 664 N N . LEU A 1 86 ? 6.222 -0.521 7.483 1.00 89.75 86 LEU A N 1
ATOM 665 C CA . LEU A 1 86 ? 6.288 0.054 8.816 1.00 89.75 86 LEU A CA 1
ATOM 666 C C . LEU A 1 86 ? 5.377 -0.737 9.751 1.00 89.75 86 LEU A C 1
ATOM 668 O O . LEU A 1 86 ? 4.209 -0.959 9.434 1.00 89.75 86 LEU A O 1
ATOM 672 N N . LYS A 1 87 ? 5.913 -1.137 10.904 1.00 89.06 87 LYS A N 1
ATOM 673 C CA . LYS A 1 87 ? 5.225 -1.966 11.900 1.00 89.06 87 LYS A CA 1
ATOM 674 C C . LYS A 1 87 ? 5.141 -1.276 13.247 1.00 89.06 87 LYS A C 1
ATOM 676 O O . LYS A 1 87 ? 5.972 -0.419 13.544 1.00 89.06 87 LYS A O 1
ATOM 681 N N . ASN A 1 88 ? 4.206 -1.728 14.082 1.00 86.25 88 ASN A N 1
ATOM 682 C CA . ASN A 1 88 ? 4.009 -1.237 15.450 1.00 86.25 88 ASN A CA 1
ATOM 683 C C . ASN A 1 88 ? 3.823 0.284 15.505 1.00 86.25 88 ASN A C 1
ATOM 685 O O . ASN A 1 88 ? 4.246 0.952 16.450 1.00 86.25 88 ASN A O 1
ATOM 689 N N . LEU A 1 89 ? 3.230 0.841 14.454 1.00 80.75 89 LEU A N 1
ATOM 690 C CA . LEU A 1 89 ? 2.944 2.252 14.387 1.00 80.75 89 LEU A CA 1
ATOM 691 C C . LEU A 1 89 ? 1.780 2.552 15.343 1.00 80.75 89 LEU A C 1
ATOM 693 O O . LEU A 1 89 ? 0.776 1.832 15.338 1.00 80.75 89 LEU A O 1
ATOM 697 N N . PRO A 1 90 ? 1.857 3.640 16.122 1.00 69.56 90 PRO A N 1
ATOM 698 C CA . PRO A 1 90 ? 0.727 4.143 16.888 1.00 69.56 90 PRO A CA 1
ATOM 699 C C . PRO A 1 90 ? -0.259 4.837 15.930 1.00 69.56 90 PRO A C 1
ATOM 701 O O . PRO A 1 90 ? -0.461 6.045 15.990 1.00 69.56 90 PRO A O 1
ATOM 704 N N . ILE A 1 91 ? -0.832 4.085 14.982 1.00 65.31 91 ILE A N 1
ATOM 705 C CA . ILE A 1 91 ? -1.730 4.605 13.929 1.00 65.31 91 ILE A CA 1
ATOM 706 C C . ILE A 1 91 ? -3.075 5.019 14.526 1.00 65.31 91 ILE A C 1
ATOM 708 O O . ILE A 1 91 ? -3.804 5.816 13.939 1.00 65.31 91 ILE A O 1
ATOM 712 N N . THR A 1 92 ? -3.398 4.530 15.721 1.00 59.91 92 THR A N 1
ATOM 713 C CA . THR A 1 92 ? -4.697 4.773 16.335 1.00 59.91 92 THR A CA 1
ATOM 714 C C . THR A 1 92 ? -4.546 5.584 17.618 1.00 59.91 92 THR A C 1
ATOM 716 O O . THR A 1 92 ? -3.815 5.171 18.517 1.00 59.91 92 THR A O 1
ATOM 719 N N . PRO A 1 93 ? -5.327 6.660 17.792 1.00 58.91 93 PRO A N 1
ATOM 720 C CA . PRO A 1 93 ? -6.045 6.883 19.029 1.00 58.91 93 PRO A CA 1
ATOM 721 C C . PRO A 1 93 ? -7.342 6.060 18.925 1.00 58.91 93 PRO A C 1
ATOM 723 O O . PRO A 1 93 ? -8.281 6.513 18.263 1.00 58.91 93 PRO A O 1
ATOM 726 N N . PRO A 1 94 ? -7.426 4.847 19.513 1.00 62.69 94 PRO A N 1
ATOM 727 C CA . PRO A 1 94 ? -8.610 3.984 19.386 1.00 62.69 94 PRO A CA 1
ATOM 728 C C . PRO A 1 94 ? -9.894 4.722 19.770 1.00 62.69 94 PRO A C 1
ATOM 730 O O . PRO A 1 94 ? -10.952 4.506 19.198 1.00 62.69 94 PRO A O 1
ATOM 733 N N . GLN A 1 95 ? -9.767 5.667 20.699 1.00 61.91 95 GLN A N 1
ATOM 734 C CA . GLN A 1 95 ? -10.869 6.447 21.232 1.00 61.91 95 GLN A CA 1
ATOM 735 C C . GLN A 1 95 ? -11.241 7.634 20.337 1.00 61.91 95 GLN A C 1
ATOM 737 O O . GLN A 1 95 ? -12.420 7.790 20.042 1.00 61.91 95 GLN A O 1
ATOM 742 N N . CYS A 1 96 ? -10.282 8.433 19.846 1.00 62.41 96 CYS A N 1
ATOM 743 C CA . CYS A 1 96 ? -10.626 9.629 19.064 1.00 62.41 96 CYS A CA 1
ATOM 744 C C . CYS A 1 96 ? -11.210 9.288 17.690 1.00 62.41 96 CYS A C 1
ATOM 746 O O . CYS A 1 96 ? -12.147 9.953 17.262 1.00 62.41 96 CYS A O 1
ATOM 748 N N . TYR A 1 97 ? -10.702 8.259 16.997 1.00 65.12 97 TYR A N 1
ATOM 749 C CA . TYR A 1 97 ? -11.290 7.855 15.712 1.00 65.12 97 TYR A CA 1
ATOM 750 C C . TYR A 1 97 ? -12.699 7.287 15.903 1.00 65.12 97 TYR A C 1
ATOM 752 O O . TYR A 1 97 ? -13.618 7.689 15.197 1.00 65.12 97 TYR A O 1
ATOM 760 N N . GLU A 1 98 ? -12.898 6.415 16.898 1.00 66.19 98 GLU A N 1
ATOM 761 C CA . GLU A 1 98 ? -14.235 5.912 17.223 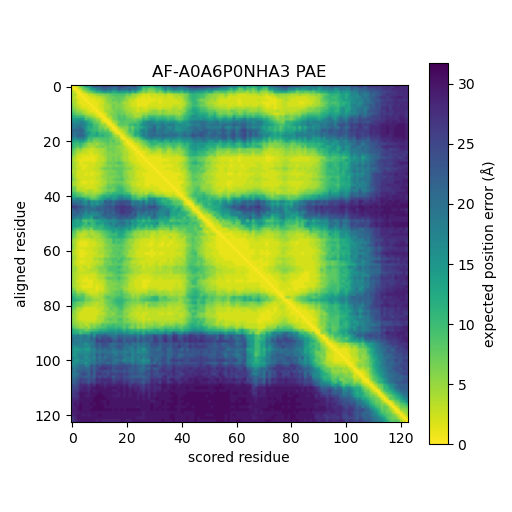1.00 66.19 98 GLU A CA 1
ATOM 762 C C . GLU A 1 98 ? -15.196 7.027 17.629 1.00 66.19 98 GLU A C 1
ATOM 764 O O . GLU A 1 98 ? -16.359 6.987 17.237 1.00 66.19 98 GLU A O 1
ATOM 769 N N . GLN A 1 99 ? -14.734 8.008 18.407 1.00 66.62 99 GLN A N 1
ATOM 770 C CA . GLN A 1 99 ? -15.530 9.175 18.776 1.00 66.62 99 GLN A CA 1
ATOM 771 C C . GLN A 1 99 ? -15.931 9.959 17.529 1.00 66.62 99 GLN A C 1
ATOM 773 O O . GLN A 1 99 ? -17.117 10.162 17.314 1.00 66.62 99 GLN A O 1
ATOM 778 N N . VAL A 1 100 ? -14.986 10.304 16.654 1.00 69.69 100 VAL A N 1
ATOM 779 C CA . VAL A 1 100 ? -15.289 11.023 15.407 1.00 69.69 100 VAL A CA 1
ATOM 780 C C . VAL A 1 100 ? -16.233 10.222 14.506 1.00 69.69 100 VAL A C 1
ATOM 782 O O . VAL A 1 100 ? -17.156 10.801 13.949 1.00 69.69 100 VAL A O 1
ATOM 785 N N . CYS A 1 101 ? -16.063 8.902 14.388 1.00 66.56 101 CYS A N 1
ATOM 786 C CA . CYS A 1 101 ? -16.975 8.051 13.619 1.00 66.56 101 CYS A CA 1
ATOM 787 C C . CYS A 1 101 ? -18.380 7.971 14.228 1.00 66.56 101 CYS A C 1
ATOM 789 O O . CYS A 1 101 ? -19.351 7.982 13.479 1.00 66.56 101 CYS A O 1
ATOM 791 N N . LYS A 1 102 ? -18.503 7.891 15.559 1.00 69.62 102 LYS A N 1
ATOM 792 C CA . LYS A 1 102 ? -19.799 7.878 16.265 1.00 69.62 102 LYS A CA 1
ATOM 793 C C . LYS A 1 102 ? -20.503 9.231 16.180 1.00 69.62 102 LYS A C 1
ATOM 795 O O . LYS A 1 102 ? -21.721 9.275 16.093 1.00 69.62 102 LYS A O 1
ATOM 800 N N . THR A 1 103 ? -19.741 10.318 16.188 1.00 69.12 103 THR A N 1
ATOM 801 C CA . THR A 1 103 ? -20.250 11.692 16.104 1.00 69.12 103 THR A CA 1
ATOM 802 C C . THR A 1 103 ? -20.359 12.176 14.651 1.00 69.12 103 THR A C 1
ATOM 804 O O . THR A 1 103 ? -20.782 13.297 14.402 1.00 69.12 103 THR A O 1
ATOM 807 N N . TRP A 1 104 ? -20.018 11.344 13.659 1.00 69.31 104 TRP A N 1
ATOM 808 C CA . TRP A 1 104 ? -19.998 11.737 12.245 1.00 69.31 104 TRP A CA 1
ATOM 809 C C . TRP A 1 104 ? -21.377 12.156 11.714 1.00 69.31 104 TRP A C 1
ATOM 811 O O . TRP A 1 104 ? -21.452 13.009 10.831 1.00 69.31 104 TRP A O 1
ATOM 821 N N . ASP A 1 105 ? -22.461 11.619 12.282 1.00 65.56 105 ASP A N 1
ATOM 822 C CA . ASP A 1 105 ? -23.833 12.030 11.957 1.00 65.56 105 ASP A CA 1
ATOM 823 C C . ASP A 1 105 ? -24.116 13.502 12.319 1.00 65.56 105 ASP A C 1
ATOM 825 O O . ASP A 1 105 ? -24.879 14.164 11.620 1.00 65.56 105 ASP A O 1
ATOM 829 N N . GLU A 1 106 ? -23.454 14.051 13.345 1.00 63.78 106 GLU A N 1
ATOM 830 C CA . GLU A 1 106 ? -23.582 15.461 13.761 1.00 63.78 106 GLU A CA 1
ATOM 831 C C . GLU A 1 106 ? -22.918 16.425 12.763 1.00 63.78 106 GLU A C 1
ATOM 833 O O . GLU A 1 106 ? -23.335 17.571 12.608 1.00 63.78 106 GLU A O 1
ATOM 838 N N . PHE A 1 107 ? -21.897 15.951 12.045 1.00 64.06 107 PHE A N 1
ATOM 839 C CA . PHE A 1 107 ? -21.111 16.754 11.106 1.00 64.06 107 PHE A CA 1
ATOM 840 C C . PHE A 1 107 ? -21.560 16.605 9.647 1.00 64.06 107 PHE A C 1
ATOM 842 O O . PHE A 1 107 ? -20.917 17.172 8.763 1.00 64.06 107 PHE A O 1
ATOM 849 N N . GLN A 1 108 ? -22.646 15.871 9.371 1.00 60.56 108 GLN A N 1
ATOM 850 C CA . GLN A 1 108 ? -23.256 15.804 8.040 1.00 60.56 108 GLN A CA 1
ATOM 851 C C . GLN A 1 108 ? -23.980 17.130 7.741 1.00 60.56 108 GLN A C 1
ATOM 853 O O . GLN A 1 108 ? -25.046 17.389 8.310 1.00 60.56 108 GLN A O 1
ATOM 858 N N . PRO A 1 109 ? -23.475 17.985 6.832 1.00 60.00 109 PRO A N 1
ATOM 859 C CA . PRO A 1 109 ? -24.176 19.200 6.451 1.00 60.00 109 PRO A CA 1
ATOM 860 C C . PRO A 1 109 ? -25.318 18.792 5.513 1.00 60.00 109 PRO A C 1
ATOM 862 O O . PRO A 1 109 ? -25.108 18.647 4.310 1.00 60.00 109 PRO A O 1
ATOM 865 N N . GLY A 1 110 ? -26.516 18.536 6.052 1.00 61.75 110 GLY A N 1
ATOM 866 C CA . GLY A 1 110 ? -27.656 18.198 5.193 1.00 61.75 110 GLY A CA 1
ATOM 867 C C . GLY A 1 110 ? -28.909 17.567 5.796 1.00 61.75 110 GLY A C 1
ATOM 868 O O . GLY A 1 110 ? -29.826 17.306 5.025 1.00 61.75 110 GLY A O 1
ATOM 869 N N . VAL A 1 111 ? -29.022 17.337 7.107 1.00 54.16 111 VAL A N 1
ATOM 870 C CA . VAL A 1 111 ? -30.306 16.904 7.701 1.00 54.16 111 VAL A CA 1
ATOM 871 C C . VAL A 1 111 ? -30.770 17.927 8.728 1.00 54.16 111 VAL A C 1
ATOM 873 O O . VAL A 1 111 ? -30.886 17.670 9.921 1.00 54.16 111 VAL A O 1
ATOM 876 N N . SER A 1 112 ? -31.035 19.140 8.248 1.00 50.28 112 SER A N 1
ATOM 877 C CA . SER A 1 112 ? -31.947 20.034 8.950 1.00 50.28 112 SER A CA 1
ATOM 878 C C . SER A 1 112 ? -33.331 19.396 8.875 1.00 50.28 112 SER A C 1
ATOM 880 O O . SER A 1 112 ? -33.919 19.296 7.798 1.00 50.28 112 SER A O 1
ATOM 882 N N . ALA A 1 113 ? -33.820 18.918 10.015 1.00 50.88 113 ALA A N 1
ATOM 883 C CA . ALA A 1 113 ? -35.206 18.531 10.198 1.00 50.88 113 ALA A CA 1
ATOM 884 C C . ALA A 1 113 ? -36.105 19.736 9.877 1.00 50.88 113 ALA A C 1
ATOM 886 O O . ALA A 1 113 ? -36.318 20.612 10.709 1.00 50.88 113 ALA A O 1
ATOM 887 N N . GLY A 1 114 ? -36.606 19.795 8.646 1.00 44.22 114 GLY A N 1
ATOM 888 C CA . GLY A 1 114 ? -37.741 20.62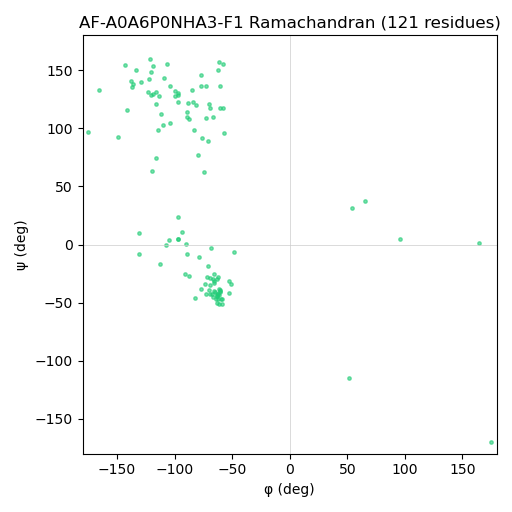9 8.282 1.00 44.22 114 GLY A CA 1
ATOM 889 C C . GLY A 1 114 ? -39.024 19.931 8.716 1.00 44.22 114 GLY A C 1
ATOM 890 O O . GLY A 1 114 ? -39.703 19.326 7.893 1.00 44.22 114 GLY A O 1
ATOM 891 N N . GLN A 1 115 ? -39.331 19.975 10.010 1.00 47.75 115 GLN A N 1
ATOM 892 C CA . GLN A 1 115 ? -40.696 19.821 10.500 1.00 47.75 115 GLN A CA 1
ATOM 893 C C . GLN A 1 115 ? -41.088 21.149 11.128 1.00 47.75 115 GLN A C 1
ATOM 895 O O . GLN A 1 115 ? -40.683 21.428 12.246 1.00 47.75 115 GLN A O 1
ATOM 900 N N . ASP A 1 116 ? -41.810 21.968 10.371 1.00 47.72 116 ASP A N 1
ATOM 901 C CA . ASP A 1 116 ? -42.934 22.749 10.884 1.00 47.72 116 ASP A CA 1
ATOM 902 C C . ASP A 1 116 ? -43.603 23.478 9.717 1.00 47.72 116 ASP A C 1
ATOM 904 O O . ASP A 1 116 ? -43.174 24.545 9.296 1.00 47.72 116 ASP A O 1
ATOM 908 N N . GLU A 1 117 ? -44.680 22.892 9.195 1.00 43.62 117 GLU A N 1
ATOM 909 C CA . GLU A 1 117 ? -45.856 23.690 8.848 1.00 43.62 117 GLU A CA 1
ATOM 910 C C . GLU A 1 117 ? -47.103 22.813 9.032 1.00 43.62 117 GLU A C 1
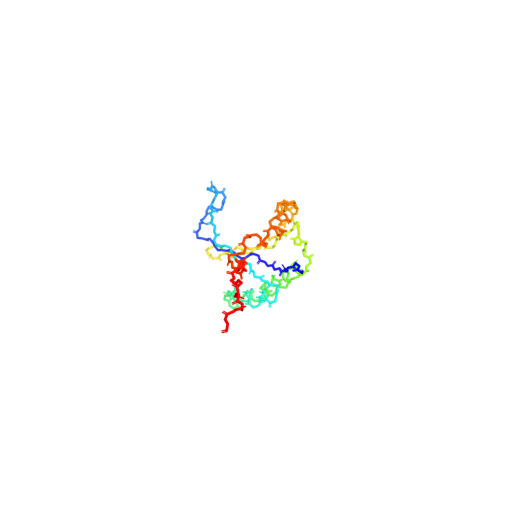ATOM 912 O O . GLU A 1 117 ? -47.504 22.029 8.170 1.00 43.62 117 GLU A O 1
ATOM 917 N N . GLN A 1 118 ? -47.681 22.894 10.236 1.00 45.56 118 GLN A N 1
ATOM 918 C CA . GLN A 1 118 ? -49.066 22.513 10.487 1.00 45.56 118 GLN A CA 1
ATOM 919 C C . GLN A 1 118 ? -49.968 23.350 9.577 1.00 45.56 118 GLN A C 1
ATOM 921 O O . GLN A 1 118 ? -50.053 24.566 9.738 1.00 45.56 118 GLN A O 1
ATOM 926 N N . LEU A 1 119 ? -50.694 22.698 8.672 1.00 41.53 119 LEU A N 1
ATOM 927 C CA . LEU A 1 119 ? -51.810 23.314 7.964 1.00 41.53 119 LEU A CA 1
ATOM 928 C C . LEU A 1 119 ? -53.098 23.098 8.785 1.00 41.53 119 LEU A C 1
ATOM 930 O O . LEU A 1 119 ? -53.523 21.947 8.933 1.00 41.53 119 LEU A O 1
ATOM 934 N N . PRO A 1 120 ? -53.749 24.141 9.333 1.00 50.59 120 PRO A N 1
ATOM 935 C CA . PRO A 1 120 ? -55.066 23.986 9.930 1.00 50.59 120 PRO A CA 1
ATOM 936 C C . PRO A 1 120 ? -56.138 23.903 8.834 1.00 50.59 120 PRO A C 1
ATOM 938 O O . PRO A 1 120 ? -56.139 24.665 7.870 1.00 50.59 120 PRO A O 1
ATOM 941 N N . THR A 1 121 ? -57.073 22.969 8.999 1.00 48.94 121 THR A N 1
ATOM 942 C CA . THR A 1 121 ? -58.295 22.852 8.190 1.00 48.94 121 THR A CA 1
ATOM 943 C C . THR A 1 121 ? -59.407 23.690 8.815 1.00 48.94 121 THR A C 1
ATOM 945 O O . THR A 1 121 ? -59.891 23.277 9.860 1.00 48.94 121 THR A O 1
ATOM 948 N N . ILE A 1 122 ? -59.820 24.806 8.193 1.00 45.09 122 ILE A N 1
ATOM 949 C CA . ILE A 1 122 ? -61.153 25.465 8.292 1.00 45.09 122 ILE A CA 1
ATOM 950 C C . ILE A 1 122 ? -61.228 26.490 7.122 1.00 45.09 122 ILE A C 1
ATOM 952 O O . ILE A 1 122 ? -60.240 27.194 6.933 1.00 45.09 122 ILE A O 1
ATOM 956 N N . CYS A 1 123 ? -62.246 26.667 6.267 1.00 43.69 123 CYS A N 1
ATOM 957 C CA . CYS A 1 123 ? -63.642 26.226 6.128 1.00 43.69 123 CYS A CA 1
ATOM 958 C C . CYS A 1 123 ? -63.906 25.757 4.685 1.00 43.69 123 CYS A C 1
ATOM 960 O O . CYS A 1 123 ? -63.271 26.327 3.768 1.00 43.69 123 CYS A O 1
#

Sequence (123 aa):
CQKRGAIACSTNSTTLGVGGESFKAHFVGRSRLAPFLNAWLAAPDTAILHHHFMTGHILEVVDNYDPTTEVVLLLESFDRAMFFYLKNLPITPPQCYEQVCKTWDEFQPGVSAGQDEQLPTIC